Protein AF-A0A830GPS0-F1 (afdb_monomer)

Secondary structure (DSSP, 8-state):
--B-TTT--B--SGGGEEEEEEEEEEEE--TTSSPEEEEEEEEEEEEEETTT--EEEE-

pLDDT: mean 78.46, std 11.13, range [58.06, 91.88]

Organism: NCBI:txid1427151

Solvent-accessible surface area (backbone atoms only — not comparable to full-atom values): 3771 Å² total; per-residue (Å²): 129,57,54,42,90,85,81,63,47,76,45,88,54,75,85,44,41,40,80,46,80,40,76,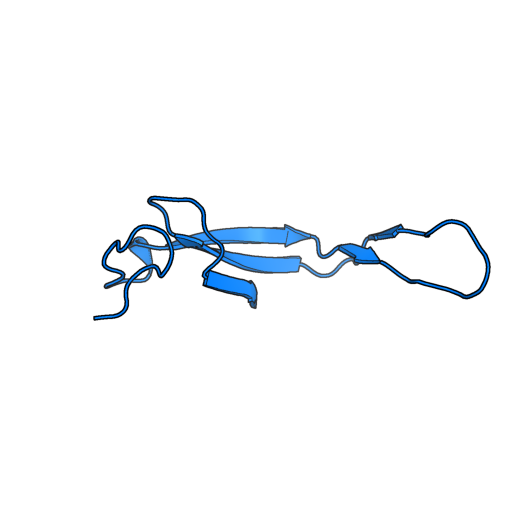39,72,45,76,50,88,61,88,96,58,82,83,49,78,44,76,47,95,49,72,33,43,35,34,19,36,65,88,73,64,49,77,77,49,73,91

Sequence (59 aa):
MPRCENCGAELETADDLEHEAVDEVTLVDEDEGPPRIQIGVDIRDVYRCKKCGKVLGVS

Structure (mmCIF, N/CA/C/O backbone):
data_AF-A0A830GPS0-F1
#
_entry.id   AF-A0A830GPS0-F1
#
loop_
_atom_site.group_PDB
_atom_site.id
_atom_site.type_symbol
_atom_site.label_atom_id
_atom_site.label_alt_id
_atom_site.label_comp_id
_atom_site.label_asym_id
_atom_site.label_entity_id
_atom_site.label_seq_id
_atom_site.pdbx_PDB_ins_code
_atom_site.Cartn_x
_atom_site.Cartn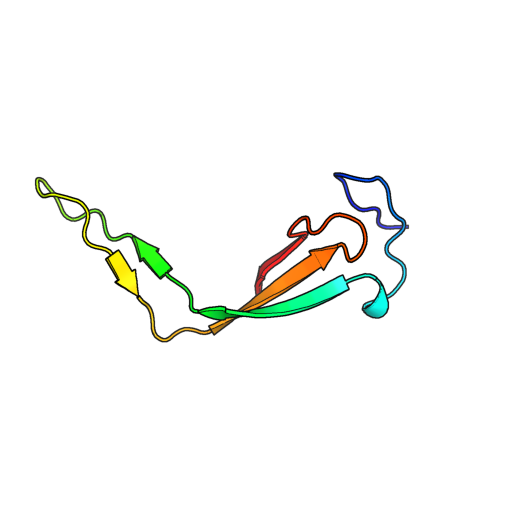_y
_atom_site.Cartn_z
_atom_site.occupancy
_atom_site.B_iso_or_equiv
_atom_site.auth_seq_id
_atom_site.auth_comp_id
_atom_site.auth_asym_id
_atom_site.auth_atom_id
_atom_site.pdbx_PDB_model_num
ATOM 1 N N . MET A 1 1 ? -10.462 9.326 12.904 1.00 66.94 1 MET A N 1
ATOM 2 C CA . MET A 1 1 ? -9.643 8.140 12.589 1.00 66.94 1 MET A CA 1
ATOM 3 C C . MET A 1 1 ? -9.619 7.948 11.086 1.00 66.94 1 MET A C 1
ATOM 5 O O . MET A 1 1 ? -10.683 8.097 10.484 1.00 66.94 1 MET A O 1
ATOM 9 N N . PRO A 1 2 ? -8.449 7.687 10.480 1.00 81.62 2 PRO A N 1
ATOM 10 C CA . PRO A 1 2 ? -8.384 7.297 9.081 1.00 81.62 2 PRO A CA 1
ATOM 11 C C . PRO A 1 2 ? -9.127 5.974 8.884 1.00 81.62 2 PRO A C 1
ATOM 13 O O . PRO A 1 2 ? -9.108 5.093 9.745 1.00 81.62 2 PRO A O 1
ATOM 16 N N . ARG A 1 3 ? -9.829 5.855 7.760 1.00 87.88 3 ARG A N 1
ATOM 17 C CA . ARG A 1 3 ? -10.552 4.641 7.383 1.00 87.88 3 ARG A CA 1
ATOM 18 C C . ARG A 1 3 ? -10.170 4.251 5.972 1.00 87.88 3 ARG A C 1
ATOM 20 O O . ARG A 1 3 ? -9.949 5.119 5.129 1.00 87.88 3 ARG A O 1
ATOM 27 N N . CYS A 1 4 ? -10.134 2.951 5.709 1.00 88.44 4 CYS A N 1
ATOM 28 C CA . CYS A 1 4 ? -10.024 2.452 4.352 1.00 88.44 4 CYS A CA 1
ATOM 29 C C . CYS A 1 4 ? -11.246 2.922 3.557 1.00 88.44 4 CYS A C 1
ATOM 31 O O . CYS A 1 4 ? -12.377 2.549 3.858 1.00 88.44 4 CYS A O 1
ATOM 33 N N . GLU A 1 5 ? -11.014 3.702 2.511 1.00 89.31 5 GLU A N 1
ATOM 34 C CA . GLU A 1 5 ? -12.064 4.233 1.635 1.00 89.31 5 GLU A CA 1
ATOM 35 C C . GLU A 1 5 ? -12.833 3.152 0.851 1.00 89.31 5 GLU A C 1
ATOM 37 O O . GLU A 1 5 ? -13.867 3.449 0.265 1.00 89.31 5 GLU A O 1
ATOM 42 N N . ASN A 1 6 ? -12.356 1.899 0.836 1.00 89.69 6 ASN A N 1
ATOM 43 C CA . ASN A 1 6 ? -13.046 0.787 0.174 1.00 89.69 6 ASN A CA 1
ATOM 44 C C . ASN A 1 6 ? -13.932 -0.025 1.123 1.00 89.69 6 ASN A C 1
ATOM 46 O O . ASN A 1 6 ? -15.125 -0.155 0.883 1.00 89.69 6 ASN A O 1
ATOM 50 N N . CYS A 1 7 ? -13.378 -0.565 2.213 1.00 91.06 7 CYS A N 1
ATOM 51 C CA . CYS A 1 7 ? -14.138 -1.430 3.125 1.00 91.06 7 CYS A CA 1
ATOM 52 C C . CYS A 1 7 ? -14.585 -0.743 4.424 1.00 91.06 7 CYS A C 1
ATOM 54 O O . CYS A 1 7 ? -15.226 -1.378 5.258 1.00 91.06 7 CYS A O 1
ATOM 56 N N . GLY A 1 8 ? -14.223 0.526 4.631 1.00 88.62 8 GLY A N 1
ATOM 57 C CA . GLY A 1 8 ? -14.561 1.287 5.835 1.00 88.62 8 GLY A CA 1
ATOM 58 C C . GLY A 1 8 ? -13.807 0.856 7.095 1.00 88.62 8 GLY A C 1
ATOM 59 O O . GLY A 1 8 ? -14.110 1.362 8.173 1.00 88.62 8 GLY A O 1
ATOM 60 N N . ALA A 1 9 ? -12.841 -0.061 6.976 1.00 88.19 9 ALA A N 1
ATOM 61 C CA . ALA A 1 9 ? -12.033 -0.518 8.099 1.00 88.19 9 ALA A CA 1
ATOM 62 C C . ALA A 1 9 ? -11.283 0.649 8.745 1.00 88.19 9 ALA A C 1
ATOM 64 O O . ALA A 1 9 ? -10.707 1.479 8.042 1.00 88.19 9 ALA A O 1
ATOM 65 N N . GLU A 1 10 ? -11.291 0.699 10.071 1.00 88.00 10 GLU A N 1
ATOM 66 C CA . GLU A 1 10 ? -10.491 1.653 10.833 1.00 88.00 10 GLU A CA 1
ATOM 67 C C . GLU A 1 10 ? -9.012 1.292 10.689 1.00 88.00 10 GLU A C 1
ATOM 69 O O . GLU A 1 10 ? -8.654 0.116 10.721 1.00 88.00 10 GLU A O 1
ATOM 74 N N . LEU A 1 11 ? -8.195 2.310 10.416 1.00 84.31 11 LEU A N 1
ATOM 75 C CA . LEU A 1 11 ? -6.749 2.205 10.265 1.00 84.31 11 LEU A CA 1
ATOM 76 C C . LEU A 1 11 ? -6.149 3.051 11.383 1.00 84.31 11 LEU A C 1
ATOM 78 O O . LEU A 1 11 ? -6.112 4.281 11.284 1.00 84.31 11 LEU A O 1
ATOM 82 N N . GLU A 1 12 ? -5.779 2.406 12.480 1.00 80.88 12 GLU A N 1
ATOM 83 C CA . GLU A 1 12 ? -5.275 3.085 13.673 1.00 80.88 12 GLU A CA 1
ATOM 84 C C . GLU A 1 12 ? -3.755 3.013 13.753 1.00 80.88 12 GLU A C 1
ATOM 86 O O . GLU A 1 12 ? -3.116 3.994 14.143 1.00 80.88 12 GLU A O 1
ATOM 91 N N . THR A 1 13 ? -3.171 1.884 13.349 1.00 80.31 13 THR A N 1
ATOM 92 C CA . THR A 1 13 ? -1.722 1.671 13.390 1.00 80.31 13 THR A CA 1
ATOM 93 C C . THR A 1 13 ? -1.193 1.139 12.062 1.00 80.31 13 THR A C 1
ATOM 95 O O . THR A 1 13 ? -1.940 0.711 11.180 1.00 80.31 13 THR A O 1
ATOM 98 N N . ALA A 1 14 ? 0.133 1.151 11.912 1.00 76.94 14 ALA A N 1
ATOM 99 C CA . ALA A 1 14 ? 0.794 0.530 10.766 1.00 76.94 14 ALA A CA 1
ATOM 100 C C . ALA A 1 14 ? 0.494 -0.979 10.665 1.00 76.94 14 ALA A C 1
ATOM 102 O O . ALA A 1 14 ? 0.556 -1.540 9.576 1.00 76.94 14 ALA A O 1
ATOM 103 N N . ASP A 1 15 ? 0.098 -1.629 11.765 1.00 81.56 15 ASP A N 1
ATOM 104 C CA . ASP A 1 15 ? -0.295 -3.038 11.770 1.00 81.56 15 ASP A CA 1
ATOM 105 C C . ASP A 1 15 ? -1.624 -3.298 11.057 1.00 81.56 15 ASP A C 1
ATOM 107 O O . ASP A 1 15 ? -1.916 -4.452 10.754 1.00 81.56 15 ASP A O 1
ATOM 111 N N . ASP A 1 16 ? -2.422 -2.277 10.748 1.00 81.94 16 ASP A N 1
ATOM 112 C CA . ASP A 1 16 ? -3.628 -2.425 9.923 1.00 81.94 16 ASP A CA 1
ATOM 113 C C . ASP A 1 16 ? -3.312 -2.431 8.415 1.00 81.94 16 ASP A C 1
ATOM 115 O O . ASP A 1 16 ? -4.191 -2.683 7.574 1.00 81.94 16 ASP A O 1
ATOM 119 N N . LEU A 1 17 ? -2.044 -2.182 8.069 1.00 82.38 17 LEU A N 1
ATOM 120 C CA . LEU A 1 17 ? -1.527 -2.144 6.711 1.00 82.38 17 LEU A CA 1
ATOM 121 C C . LEU A 1 17 ? -0.660 -3.371 6.420 1.00 82.38 17 LEU A C 1
ATOM 123 O O . LEU A 1 17 ? 0.199 -3.773 7.201 1.00 82.38 17 LEU A O 1
ATOM 127 N N . GLU A 1 18 ? -0.910 -3.991 5.278 1.00 85.94 18 GLU A N 1
ATOM 128 C CA . GLU A 1 18 ? -0.020 -4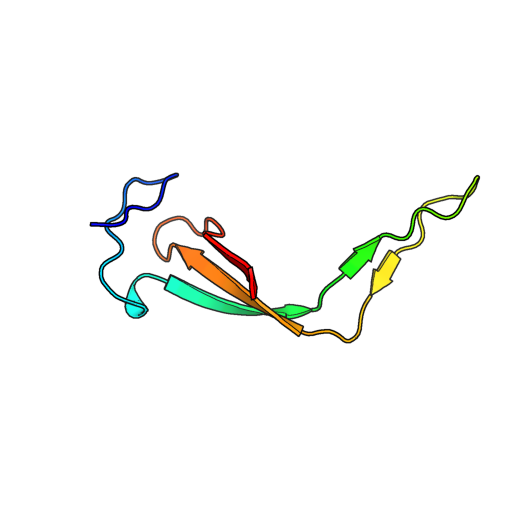.976 4.685 1.00 85.94 18 GLU A CA 1
ATOM 129 C C . GLU A 1 18 ? 1.036 -4.233 3.872 1.00 85.94 18 GLU A C 1
ATOM 131 O O . GLU A 1 18 ? 0.698 -3.354 3.079 1.00 85.94 18 GLU A O 1
ATOM 136 N N . HIS A 1 19 ? 2.301 -4.564 4.109 1.00 88.00 19 HIS A N 1
ATOM 137 C CA . HIS A 1 19 ? 3.448 -3.930 3.478 1.00 88.00 19 HIS A CA 1
ATOM 138 C C . HIS A 1 19 ? 4.148 -4.937 2.570 1.00 88.00 19 HIS A C 1
ATOM 140 O O . HIS A 1 19 ? 4.552 -6.004 3.037 1.00 88.00 19 HIS A O 1
ATOM 146 N N . GLU A 1 20 ? 4.292 -4.598 1.292 1.00 86.56 20 GLU A N 1
ATOM 147 C CA . GLU A 1 20 ? 4.954 -5.437 0.295 1.00 86.56 20 GLU A CA 1
ATOM 148 C C . GLU A 1 20 ? 5.881 -4.583 -0.571 1.00 86.56 20 GLU A C 1
ATOM 150 O O . GLU A 1 20 ? 5.447 -3.593 -1.155 1.00 86.56 20 GLU A O 1
ATOM 155 N N . ALA A 1 21 ? 7.141 -4.999 -0.675 1.00 84.00 21 ALA A N 1
ATOM 156 C CA . ALA A 1 21 ? 8.094 -4.439 -1.619 1.00 84.00 21 ALA A CA 1
ATOM 157 C C . ALA A 1 21 ? 7.883 -5.111 -2.985 1.00 84.00 21 ALA A C 1
ATOM 159 O O . ALA A 1 21 ? 8.020 -6.332 -3.091 1.00 84.00 21 ALA A O 1
ATOM 160 N N . VAL A 1 22 ? 7.516 -4.339 -4.009 1.00 83.50 22 VAL A N 1
ATOM 161 C CA . VAL A 1 22 ? 7.227 -4.845 -5.362 1.00 83.50 22 VAL A CA 1
ATOM 162 C C . VAL A 1 22 ? 8.156 -4.217 -6.395 1.00 83.50 22 VAL A C 1
ATOM 164 O O . VAL A 1 22 ? 8.541 -3.055 -6.264 1.00 83.50 22 VAL A O 1
ATOM 167 N N . ASP A 1 23 ? 8.469 -4.970 -7.447 1.00 82.06 23 ASP A N 1
ATOM 168 C CA . ASP A 1 23 ? 9.221 -4.456 -8.591 1.00 82.06 23 ASP A CA 1
ATOM 169 C C . ASP A 1 23 ? 8.369 -3.452 -9.387 1.00 82.06 23 ASP A C 1
ATOM 171 O O . ASP A 1 23 ? 7.211 -3.722 -9.732 1.00 82.06 23 ASP A O 1
ATOM 175 N N . GLU A 1 24 ? 8.937 -2.289 -9.703 1.00 78.19 24 GLU A N 1
ATOM 176 C CA . GLU A 1 24 ? 8.293 -1.292 -10.551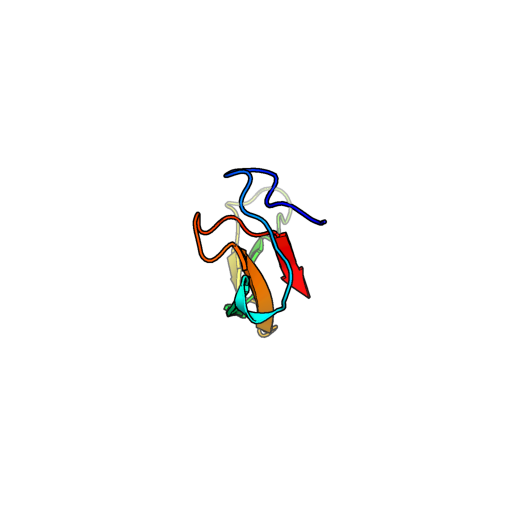 1.00 78.19 24 GLU A CA 1
ATOM 177 C C . GLU A 1 24 ? 8.388 -1.685 -12.031 1.00 78.19 24 GLU A C 1
ATOM 179 O O . GLU A 1 24 ? 9.464 -1.887 -12.597 1.00 78.19 24 GLU A O 1
ATOM 184 N N . VAL A 1 25 ? 7.233 -1.740 -12.694 1.00 73.75 25 VAL A N 1
ATOM 185 C CA . VAL A 1 25 ? 7.149 -1.950 -14.141 1.00 73.75 25 VAL A CA 1
ATOM 186 C C . VAL A 1 25 ? 6.723 -0.649 -14.806 1.00 73.75 25 VAL A C 1
ATOM 188 O O . VAL A 1 25 ? 5.604 -0.179 -14.595 1.00 73.75 25 VAL A O 1
ATOM 191 N N . THR A 1 26 ? 7.591 -0.105 -15.657 1.00 69.69 26 THR A N 1
ATOM 192 C CA . THR A 1 26 ? 7.320 1.114 -16.423 1.00 69.69 26 THR A CA 1
ATOM 193 C C . THR A 1 26 ? 6.978 0.745 -17.862 1.00 69.69 26 THR A C 1
ATOM 195 O O . THR A 1 26 ? 7.739 0.081 -18.570 1.00 69.69 26 THR A O 1
ATOM 198 N N . LEU A 1 27 ? 5.803 1.174 -18.315 1.00 68.38 27 LEU A N 1
ATOM 199 C CA . LEU A 1 27 ? 5.415 1.060 -19.717 1.00 68.38 27 LEU A CA 1
ATOM 200 C C . LEU A 1 27 ? 5.972 2.272 -20.458 1.00 68.38 27 LEU A C 1
ATOM 202 O O . LEU A 1 27 ? 5.668 3.407 -20.093 1.00 68.38 27 LEU A O 1
ATOM 206 N N . VAL A 1 28 ? 6.803 2.032 -21.469 1.00 67.12 28 VAL A N 1
ATOM 207 C CA . VAL A 1 28 ? 7.314 3.099 -22.329 1.00 67.12 28 VAL A CA 1
ATOM 208 C C . VAL A 1 28 ? 6.522 3.050 -23.629 1.00 67.12 28 VAL A C 1
ATOM 210 O O . VAL A 1 28 ? 6.690 2.135 -24.437 1.00 67.12 28 VAL A O 1
ATOM 213 N N . ASP A 1 29 ? 5.637 4.028 -23.812 1.00 60.44 29 ASP A N 1
ATOM 214 C CA . ASP A 1 29 ? 5.021 4.305 -25.107 1.00 60.44 29 ASP A CA 1
ATOM 215 C C . ASP A 1 29 ? 6.037 5.089 -25.952 1.00 60.44 29 ASP A C 1
ATOM 217 O O . ASP A 1 29 ? 6.100 6.315 -25.892 1.00 60.44 29 ASP A O 1
ATOM 221 N N . GLU A 1 30 ? 6.891 4.380 -26.696 1.00 58.06 30 GLU A N 1
ATOM 222 C CA . GLU A 1 30 ? 7.644 4.984 -27.803 1.00 58.06 30 GLU A CA 1
ATOM 223 C C . GLU A 1 30 ? 6.806 4.920 -29.090 1.00 58.06 30 GLU A C 1
ATOM 225 O O . GLU A 1 30 ? 6.168 3.905 -29.385 1.00 58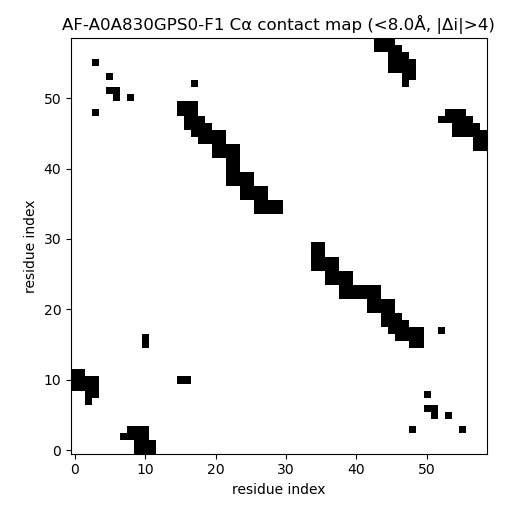.06 30 GLU A O 1
ATOM 230 N N . ASP A 1 31 ? 6.809 6.029 -29.832 1.00 61.09 31 ASP A N 1
ATOM 231 C CA . ASP A 1 31 ? 6.003 6.300 -31.023 1.00 61.09 31 ASP A CA 1
ATOM 232 C C . ASP A 1 31 ? 5.934 5.128 -32.039 1.00 61.09 31 ASP A C 1
ATOM 234 O O . ASP A 1 31 ? 6.937 4.529 -32.425 1.00 61.09 31 ASP A O 1
ATOM 238 N N . GLU A 1 32 ? 4.709 4.840 -32.504 1.00 62.06 32 GLU A N 1
ATOM 239 C CA . GLU A 1 32 ? 4.350 3.987 -33.658 1.00 62.06 32 GLU A CA 1
ATOM 240 C C . GLU A 1 32 ? 4.803 2.500 -33.648 1.00 62.06 32 GLU A C 1
ATOM 242 O O . GLU A 1 32 ? 4.968 1.888 -34.707 1.00 62.06 32 GLU A O 1
ATOM 247 N N . GLY A 1 33 ? 4.930 1.857 -32.478 1.00 65.06 33 GLY A N 1
ATOM 248 C CA . GLY A 1 33 ? 5.199 0.411 -32.359 1.00 65.06 33 GLY A CA 1
ATOM 249 C C . GLY A 1 33 ? 4.329 -0.323 -31.322 1.00 65.06 33 GLY A C 1
ATOM 250 O O . GLY A 1 33 ? 3.653 0.314 -30.520 1.00 65.06 33 GLY A O 1
ATOM 251 N N . PRO A 1 34 ? 4.301 -1.675 -31.312 1.00 62.19 34 PRO A N 1
ATOM 252 C CA . PRO A 1 34 ? 3.655 -2.431 -30.238 1.00 62.19 34 PRO A CA 1
ATOM 253 C C . PRO A 1 34 ? 4.308 -2.101 -28.882 1.00 62.19 34 PRO A C 1
ATOM 255 O O . PRO A 1 34 ? 5.536 -1.967 -28.831 1.00 62.19 34 PRO A O 1
ATOM 258 N N . PRO A 1 35 ? 3.519 -1.998 -27.795 1.00 60.84 35 PRO A N 1
ATOM 259 C CA . PRO A 1 35 ? 3.997 -1.510 -26.505 1.00 60.84 35 PRO A CA 1
ATOM 260 C C . PRO A 1 35 ? 5.158 -2.366 -25.996 1.00 60.84 35 PRO A C 1
ATOM 262 O O . PRO A 1 35 ? 5.077 -3.599 -25.972 1.00 60.84 35 PRO A O 1
ATOM 265 N N . ARG A 1 36 ? 6.250 -1.713 -25.588 1.00 61.50 36 ARG A N 1
ATOM 266 C CA . ARG A 1 36 ? 7.407 -2.374 -24.978 1.00 61.50 36 ARG A CA 1
ATOM 267 C C . ARG A 1 36 ? 7.343 -2.184 -23.467 1.00 61.50 36 ARG A C 1
ATOM 269 O O . ARG A 1 36 ? 7.232 -1.070 -22.967 1.00 61.50 36 ARG A O 1
ATOM 276 N N . ILE A 1 37 ? 7.406 -3.295 -22.739 1.00 61.09 37 ILE A N 1
ATOM 277 C CA . ILE A 1 37 ? 7.454 -3.291 -21.276 1.00 61.09 37 ILE A CA 1
ATOM 278 C C . ILE A 1 37 ? 8.919 -3.140 -20.861 1.00 61.09 37 ILE A C 1
ATOM 280 O O . ILE A 1 37 ? 9.734 -4.001 -21.199 1.00 61.09 37 ILE A O 1
ATOM 284 N N . GLN A 1 38 ? 9.251 -2.079 -20.123 1.00 60.97 38 GLN A N 1
ATOM 285 C CA . GLN A 1 38 ? 10.539 -1.956 -19.447 1.00 60.97 38 GLN A CA 1
ATOM 286 C C . GLN A 1 38 ? 10.339 -2.277 -17.964 1.00 60.97 38 GLN A C 1
ATOM 288 O O . GLN A 1 38 ? 9.730 -1.517 -17.215 1.00 60.97 38 GLN A O 1
ATOM 293 N N . ILE A 1 39 ? 10.841 -3.433 -17.532 1.00 60.91 39 ILE A N 1
ATOM 294 C CA . ILE A 1 39 ? 10.872 -3.775 -16.108 1.00 60.91 39 ILE A CA 1
ATOM 295 C C . ILE A 1 39 ? 11.994 -2.934 -15.491 1.00 60.91 39 ILE A C 1
ATOM 297 O O . ILE A 1 39 ? 13.162 -3.106 -15.853 1.00 60.91 39 ILE A O 1
ATOM 301 N N . GLY A 1 40 ? 11.625 -1.966 -14.651 1.00 58.50 40 GLY A N 1
ATOM 302 C CA . GLY A 1 40 ? 12.581 -1.170 -13.892 1.00 58.50 40 GLY A CA 1
ATOM 303 C C . GLY A 1 40 ? 13.286 -2.048 -12.860 1.00 58.50 40 GLY A C 1
ATOM 304 O O . GLY A 1 40 ? 12.777 -3.089 -12.461 1.00 58.50 40 GLY A O 1
ATOM 305 N N . VAL A 1 41 ? 14.481 -1.644 -12.435 1.00 58.66 41 VAL A N 1
ATOM 306 C CA . VAL A 1 41 ? 15.190 -2.273 -11.301 1.00 58.66 41 VAL A CA 1
ATOM 307 C C . VAL A 1 41 ? 14.804 -1.636 -9.961 1.00 58.66 41 VAL A C 1
ATOM 309 O O . VAL A 1 41 ? 15.423 -1.925 -8.939 1.00 58.66 41 VAL A O 1
ATOM 312 N N . ASP A 1 42 ? 13.812 -0.747 -9.974 1.00 69.12 42 ASP A N 1
ATOM 313 C CA . ASP A 1 42 ? 13.377 0.009 -8.811 1.00 69.12 42 ASP A CA 1
ATOM 314 C C . ASP A 1 42 ? 12.330 -0.793 -8.030 1.00 69.12 42 ASP A C 1
ATOM 316 O O . ASP A 1 42 ? 11.389 -1.348 -8.599 1.00 69.12 42 ASP A O 1
ATOM 320 N N . ILE A 1 43 ? 12.518 -0.870 -6.714 1.00 76.62 43 ILE A N 1
ATOM 321 C CA . ILE A 1 43 ? 11.606 -1.536 -5.783 1.00 76.62 43 ILE A CA 1
ATOM 322 C C . ILE A 1 43 ? 10.789 -0.448 -5.093 1.00 76.62 43 ILE A C 1
ATOM 324 O O . ILE A 1 43 ? 11.367 0.510 -4.575 1.00 76.62 43 ILE A O 1
ATOM 328 N N . ARG A 1 44 ? 9.464 -0.605 -5.064 1.00 81.06 44 ARG A N 1
ATOM 329 C CA . ARG A 1 44 ? 8.557 0.292 -4.341 1.00 81.06 44 ARG A CA 1
ATOM 330 C C . ARG A 1 44 ? 7.879 -0.406 -3.183 1.00 81.06 44 ARG A C 1
ATOM 332 O O . ARG A 1 44 ? 7.461 -1.558 -3.299 1.00 81.06 44 ARG A O 1
ATOM 339 N N . ASP A 1 45 ? 7.691 0.335 -2.104 1.00 84.06 45 ASP A N 1
ATOM 340 C CA . ASP A 1 45 ? 6.951 -0.137 -0.944 1.00 84.06 45 ASP A CA 1
ATOM 341 C C . ASP A 1 45 ? 5.461 0.151 -1.144 1.00 84.06 45 ASP A C 1
ATOM 343 O O . ASP A 1 45 ? 5.034 1.298 -1.288 1.00 84.06 45 ASP A O 1
ATOM 347 N N . VAL A 1 46 ? 4.645 -0.902 -1.165 1.00 87.88 46 VAL A N 1
ATOM 348 C CA . VAL A 1 46 ? 3.194 -0.820 -1.342 1.00 87.88 46 VAL A CA 1
ATOM 349 C C . VAL A 1 46 ? 2.505 -1.098 -0.016 1.00 87.88 46 VAL A C 1
ATOM 351 O O . VAL A 1 46 ? 2.673 -2.157 0.588 1.00 87.88 46 VAL A O 1
ATOM 354 N N . TYR A 1 47 ? 1.650 -0.164 0.393 1.00 88.88 47 TYR A N 1
ATOM 355 C CA . TYR A 1 47 ? 0.832 -0.275 1.594 1.00 88.88 47 TYR A CA 1
ATOM 356 C C . TYR A 1 47 ? -0.603 -0.611 1.202 1.00 88.88 47 TYR A C 1
ATOM 358 O 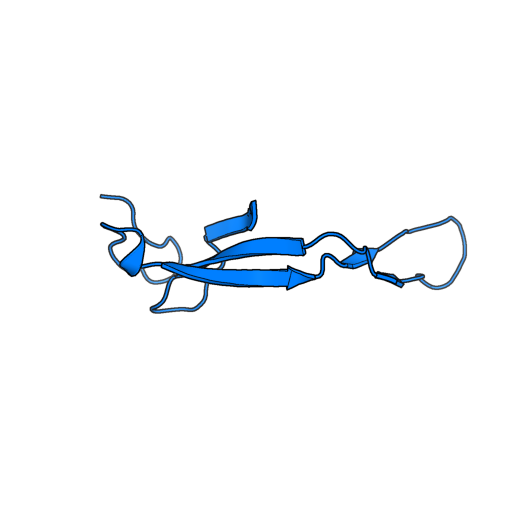O . TYR A 1 47 ? -1.271 0.169 0.515 1.00 88.88 47 TYR A O 1
ATOM 366 N N . ARG A 1 48 ? -1.105 -1.762 1.648 1.00 91.88 48 ARG A N 1
ATOM 367 C CA . ARG A 1 48 ? -2.472 -2.231 1.386 1.00 91.88 48 ARG A CA 1
ATOM 368 C C . ARG A 1 48 ? -3.274 -2.329 2.672 1.00 91.88 48 ARG A C 1
ATOM 370 O O . ARG A 1 48 ? -2.741 -2.590 3.739 1.00 91.88 48 ARG A O 1
ATOM 377 N N . CYS A 1 49 ? -4.587 -2.170 2.590 1.00 91.00 49 CYS A N 1
ATOM 378 C CA . CYS A 1 49 ? -5.469 -2.483 3.710 1.00 91.00 49 CYS A CA 1
ATOM 379 C C . CYS A 1 49 ? -5.482 -3.999 3.960 1.00 91.00 49 CYS A C 1
ATOM 381 O O . CYS A 1 49 ? -5.951 -4.735 3.091 1.00 91.00 49 CYS A O 1
ATOM 383 N N . LYS A 1 50 ? -5.114 -4.468 5.162 1.00 89.19 50 LYS A N 1
ATOM 384 C CA . LYS A 1 50 ? -5.133 -5.913 5.487 1.00 89.19 50 LYS A CA 1
ATOM 385 C C . LYS A 1 50 ? -6.496 -6.584 5.309 1.00 89.19 50 LYS A C 1
ATOM 387 O O . LYS A 1 50 ? -6.570 -7.783 5.072 1.00 89.19 50 LYS A O 1
ATOM 392 N N . LYS A 1 51 ? -7.597 -5.834 5.446 1.00 88.94 51 LYS A N 1
ATOM 393 C CA . LYS A 1 51 ? -8.953 -6.406 5.378 1.00 88.94 51 LYS A CA 1
ATOM 394 C C . LYS A 1 51 ? -9.488 -6.589 3.960 1.00 88.94 51 LYS A C 1
ATOM 396 O O . LYS A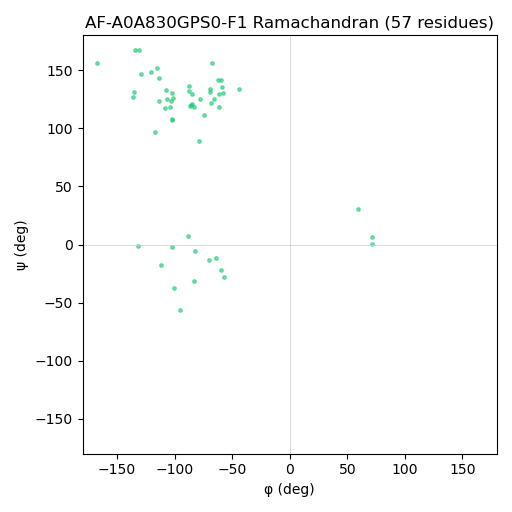 1 51 ? -10.313 -7.468 3.753 1.00 88.94 51 LYS A O 1
ATOM 401 N N . CYS A 1 52 ? -9.099 -5.738 3.010 1.00 90.06 52 CYS A N 1
ATOM 402 C CA . CYS A 1 52 ? -9.654 -5.783 1.648 1.00 90.06 52 CYS A CA 1
ATOM 403 C C . CYS A 1 52 ? -8.610 -5.756 0.528 1.00 90.06 52 CYS A C 1
ATOM 405 O O . CYS A 1 52 ? -8.989 -5.768 -0.639 1.00 90.06 52 CYS A O 1
ATOM 407 N N . GLY A 1 53 ? -7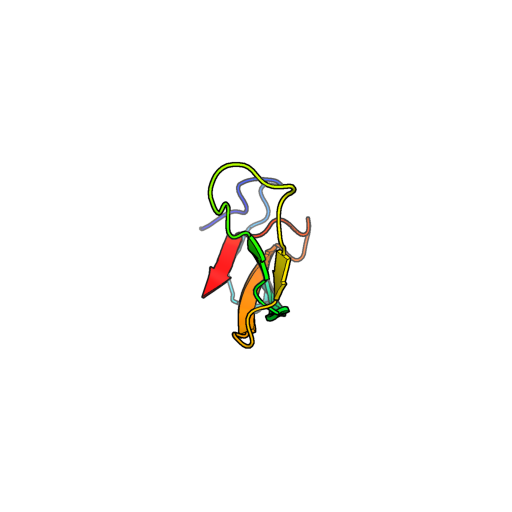.320 -5.668 0.856 1.00 87.31 53 GLY A N 1
ATOM 408 C CA . GLY A 1 53 ? -6.220 -5.651 -0.107 1.00 87.31 53 GLY A CA 1
ATOM 409 C C . GLY A 1 53 ? -6.092 -4.362 -0.923 1.00 87.31 53 GLY A C 1
ATOM 410 O O . GLY A 1 53 ? -5.198 -4.263 -1.758 1.00 87.31 53 GLY A O 1
ATOM 411 N N . LYS A 1 54 ? -6.950 -3.353 -0.708 1.00 90.50 54 LYS A N 1
ATOM 412 C CA . LYS A 1 54 ? -6.852 -2.085 -1.443 1.00 90.50 54 LYS A CA 1
ATOM 413 C C . LYS A 1 54 ? -5.517 -1.401 -1.156 1.00 90.50 54 LYS A C 1
ATOM 415 O O . LYS A 1 54 ? -5.192 -1.195 0.009 1.00 90.50 54 LYS A O 1
ATOM 420 N N . VAL A 1 55 ? -4.810 -0.996 -2.210 1.00 89.19 55 VAL A N 1
ATOM 421 C CA . VAL A 1 55 ? -3.617 -0.143 -2.127 1.00 89.19 55 VAL A CA 1
ATOM 422 C C . VAL A 1 55 ? -4.017 1.240 -1.614 1.00 89.19 55 VAL A C 1
ATOM 424 O O . VAL A 1 55 ? -4.911 1.877 -2.168 1.00 89.19 55 VAL A O 1
ATOM 427 N N . LEU A 1 56 ? -3.370 1.672 -0.537 1.00 87.62 56 LEU A N 1
ATOM 428 C CA . LEU A 1 56 ? -3.590 2.953 0.136 1.00 87.62 56 LEU A CA 1
ATOM 429 C C . LEU A 1 56 ? -2.399 3.907 -0.022 1.00 87.62 56 LEU A C 1
ATOM 431 O O . LEU A 1 56 ? -2.559 5.108 0.175 1.00 87.62 56 LEU A O 1
ATOM 435 N N . GLY A 1 57 ? -1.226 3.390 -0.389 1.00 84.12 57 GLY A N 1
ATOM 436 C CA . GLY A 1 57 ? -0.035 4.191 -0.641 1.00 84.12 57 GLY A CA 1
ATOM 437 C C . GLY A 1 57 ? 1.057 3.390 -1.338 1.00 84.12 57 GLY A C 1
ATOM 438 O O . GLY A 1 57 ? 1.085 2.161 -1.250 1.00 84.12 57 GLY A O 1
ATOM 439 N N . VAL A 1 58 ? 1.933 4.112 -2.030 1.00 85.69 58 VAL A N 1
ATOM 440 C CA . VAL A 1 58 ? 3.163 3.600 -2.636 1.00 85.69 58 VAL A CA 1
ATOM 441 C C . VAL A 1 58 ? 4.270 4.607 -2.314 1.00 85.69 58 VAL A C 1
ATOM 443 O O . VAL A 1 58 ? 4.037 5.805 -2.505 1.00 85.69 58 VAL A O 1
ATOM 446 N N . SER A 1 59 ? 5.421 4.152 -1.813 1.00 79.19 59 SER A N 1
ATOM 447 C CA . SER A 1 59 ? 6.605 4.990 -1.554 1.00 79.19 59 SER A CA 1
ATOM 448 C C . SER A 1 59 ? 7.846 4.495 -2.273 1.00 79.19 59 SER A C 1
ATOM 450 O O . SER A 1 59 ? 7.950 3.264 -2.470 1.00 79.19 59 SER A O 1
#

Radius of gyration: 15.73 Å; Cα contacts (8 Å, |Δi|>4): 102; chains: 1; bounding box: 30×14×47 Å

Foldseek 3Di:
DDADPPPRHDDDDLVQWDKDWDWDKDWDPDPDDDTDIDGDPDIKIWIAGPVPRHTPDID

Mean predicted aligned error: 8.78 Å

Nearest PDB structures (foldseek):
  1p1h-assembly1_D  TM=4.235E-01  e=6.490E+00  Saccharomyces cerevisiae
  9f2k-assembly1_A  TM=4.135E-01  e=7.773E+00  Thermochaetoides thermophila DSM 1495
  1p1h-assembly1_A  TM=4.015E-01  e=8.254E+00  Saccharomyces cerevisiae
  1p1j-assembly1_B  TM=4.145E-01  e=8.7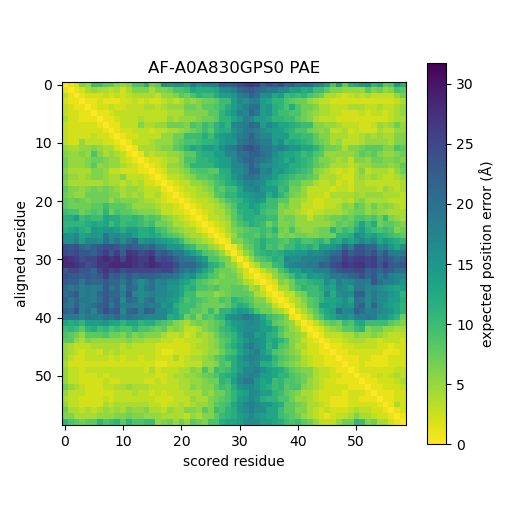65E+00  Saccharomyces cerevisiae